Protein AF-A0A1I9Q2Y9-F1 (afdb_monomer_lite)

pLDDT: mean 89.35, std 3.41, range [76.62, 92.88]

Radius of gyration: 10.77 Å; chains: 1; bounding box: 24×19×29 Å

Sequence (48 aa):
EMISASWDHTIKVWDAELGGIKSEIVGNKSFFDLHWSPLTRTALTASA

InterPro domains:
  IPR001680 WD40 repeat [PS50082] (1-15)
  IPR015943 WD40/YVTN repeat-like-containing domain superfamily [G3DSA:2.130.10.10] (2-48)
  IPR036322 WD40-repeat-containing domain superfamily [SSF50978] (3-47)

Foldseek 3Di:
DDWDFAQQQKIFDDDVVVRGTPDIDGHPFGWDDWDADPVVRDIDIDGD

Secondary structure (DSSP, 8-state):
-EEEE-TTSEEEEEETTTTEEEEEEE-SS-EEEEEEETTTTEEEEEE-

Organism: NCBI:txid197152

Structure (mmCIF, N/CA/C/O backbone):
data_AF-A0A1I9Q2Y9-F1
#
_entry.id   AF-A0A1I9Q2Y9-F1
#
loop_
_atom_site.group_PDB
_atom_site.id
_atom_site.type_symbol
_atom_site.label_atom_id
_atom_site.label_alt_id
_atom_site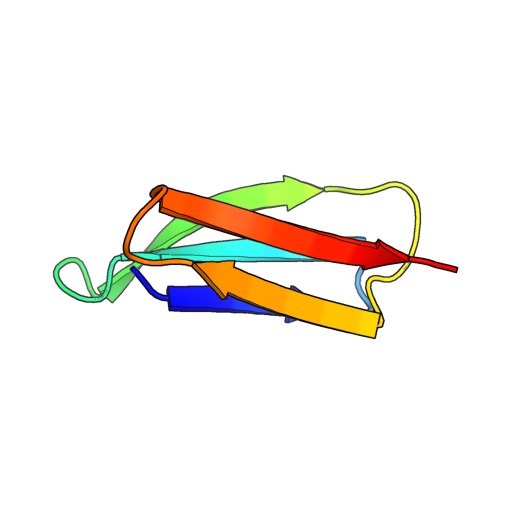.label_comp_id
_atom_site.label_asym_id
_atom_site.label_entity_id
_atom_site.label_seq_id
_atom_site.pdbx_PDB_ins_code
_atom_site.Cartn_x
_atom_site.Cartn_y
_atom_site.Cartn_z
_atom_site.occupancy
_atom_site.B_iso_or_equiv
_atom_site.auth_seq_id
_atom_site.auth_comp_id
_atom_site.auth_asym_id
_atom_site.auth_atom_id
_atom_site.pdbx_PDB_model_num
ATOM 1 N N . GLU A 1 1 ? -2.097 -3.403 10.861 1.00 76.62 1 GLU A N 1
ATOM 2 C CA . GLU A 1 1 ? -1.576 -3.730 9.515 1.00 76.62 1 GLU A CA 1
ATOM 3 C C . GLU A 1 1 ? -0.757 -2.543 9.032 1.00 76.62 1 GLU A C 1
ATOM 5 O O . GLU A 1 1 ? -1.253 -1.422 9.080 1.00 76.62 1 GLU A O 1
ATOM 10 N N . MET A 1 2 ? 0.506 -2.764 8.684 1.00 85.62 2 MET A N 1
ATOM 11 C CA . MET A 1 2 ? 1.392 -1.733 8.132 1.00 85.62 2 MET A CA 1
ATOM 12 C C . MET A 1 2 ? 1.607 -2.035 6.653 1.00 85.62 2 MET A C 1
ATOM 14 O O . MET A 1 2 ? 1.656 -3.197 6.265 1.00 85.62 2 MET A O 1
ATOM 18 N N . ILE A 1 3 ? 1.709 -1.008 5.816 1.00 90.69 3 ILE A N 1
ATOM 19 C CA . ILE A 1 3 ? 1.911 -1.182 4.377 1.00 90.69 3 ILE A CA 1
ATOM 20 C C . ILE A 1 3 ? 3.081 -0.305 3.955 1.00 90.69 3 ILE A C 1
ATOM 22 O O . ILE A 1 3 ? 3.189 0.839 4.391 1.00 90.69 3 ILE A O 1
ATOM 26 N N . SER A 1 4 ? 3.963 -0.852 3.127 1.00 90.38 4 SER A N 1
ATOM 27 C CA . SER A 1 4 ? 5.121 -0.148 2.584 1.00 90.38 4 SER A CA 1
ATOM 28 C C . SER A 1 4 ? 5.184 -0.331 1.074 1.00 90.38 4 SER A C 1
ATOM 30 O O . SER A 1 4 ? 5.102 -1.461 0.595 1.00 90.38 4 SER A O 1
ATOM 32 N N . ALA A 1 5 ? 5.375 0.764 0.347 1.00 91.44 5 ALA A N 1
ATOM 33 C CA . ALA A 1 5 ? 5.695 0.767 -1.075 1.00 91.44 5 ALA A CA 1
ATOM 34 C C . ALA A 1 5 ? 7.205 0.948 -1.265 1.00 91.44 5 ALA A C 1
ATOM 36 O O . ALA A 1 5 ? 7.839 1.680 -0.504 1.00 91.44 5 ALA A O 1
ATOM 37 N N . SER 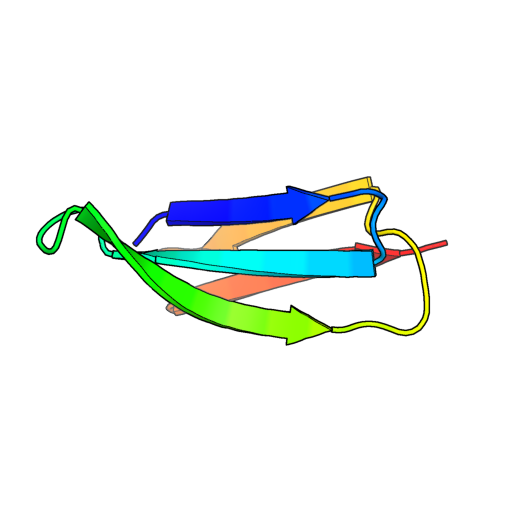A 1 6 ? 7.772 0.281 -2.266 1.00 87.56 6 SER A N 1
ATOM 38 C CA . SER A 1 6 ? 9.201 0.332 -2.562 1.00 87.56 6 SER A CA 1
ATOM 39 C C . SER A 1 6 ? 9.454 0.537 -4.056 1.00 87.56 6 SER A C 1
ATOM 41 O O . SER A 1 6 ? 8.621 0.251 -4.924 1.00 87.56 6 SER A O 1
ATOM 43 N N . TRP A 1 7 ? 10.637 1.063 -4.363 1.00 87.25 7 TRP A N 1
ATOM 44 C CA . TRP A 1 7 ? 11.097 1.265 -5.736 1.00 87.25 7 TRP A CA 1
ATOM 45 C C . TRP A 1 7 ? 11.517 -0.036 -6.419 1.00 87.25 7 TRP A C 1
ATOM 47 O O . TRP A 1 7 ? 11.680 -0.043 -7.634 1.00 87.25 7 TRP A O 1
ATOM 57 N N . ASP A 1 8 ? 11.609 -1.134 -5.665 1.00 87.19 8 ASP A N 1
ATOM 58 C CA . ASP A 1 8 ? 11.811 -2.502 -6.164 1.00 87.19 8 ASP A CA 1
ATOM 59 C C . ASP A 1 8 ? 10.568 -3.107 -6.852 1.00 87.19 8 ASP A C 1
ATOM 61 O O . ASP A 1 8 ? 10.528 -4.302 -7.131 1.00 87.19 8 ASP A O 1
ATOM 65 N N . HIS A 1 9 ? 9.560 -2.275 -7.132 1.00 89.69 9 HIS A N 1
ATOM 66 C CA . HIS A 1 9 ? 8.281 -2.647 -7.735 1.00 89.69 9 HIS A CA 1
ATOM 67 C C . HIS A 1 9 ? 7.422 -3.538 -6.832 1.00 89.69 9 HIS A C 1
ATOM 69 O O . HIS A 1 9 ? 6.534 -4.235 -7.321 1.00 89.69 9 HIS A O 1
ATOM 75 N N . THR A 1 10 ? 7.642 -3.510 -5.518 1.00 92.00 10 THR A N 1
ATOM 76 C CA . THR A 1 10 ? 6.830 -4.264 -4.564 1.00 92.00 10 THR A CA 1
ATOM 77 C C . THR A 1 10 ? 6.093 -3.356 -3.588 1.00 92.00 10 THR A C 1
ATOM 79 O O . THR A 1 10 ? 6.550 -2.279 -3.193 1.00 92.00 10 THR A O 1
ATOM 82 N N . ILE A 1 11 ? 4.915 -3.818 -3.184 1.00 92.81 11 ILE A N 1
ATOM 83 C CA . ILE A 1 11 ? 4.183 -3.321 -2.027 1.00 92.81 11 ILE A CA 1
ATOM 84 C C . ILE A 1 11 ? 4.101 -4.473 -1.035 1.00 92.81 11 ILE A C 1
ATOM 86 O O . ILE A 1 1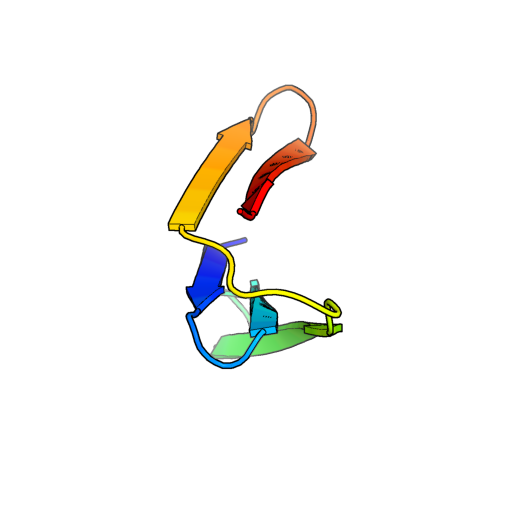1 ? 3.628 -5.561 -1.365 1.00 92.81 11 ILE A O 1
ATOM 90 N N . LYS A 1 12 ? 4.545 -4.234 0.195 1.00 92.81 12 LYS A N 1
ATOM 91 C CA . LYS A 1 12 ? 4.528 -5.226 1.272 1.00 92.81 12 LYS A CA 1
ATOM 92 C C . LYS A 1 12 ? 3.507 -4.832 2.321 1.00 92.81 12 LYS A C 1
ATOM 94 O O . LYS A 1 12 ? 3.474 -3.688 2.773 1.00 92.81 12 LYS A O 1
ATOM 99 N N . VAL A 1 13 ? 2.682 -5.799 2.699 1.00 92.00 13 VAL A N 1
ATOM 100 C CA . VAL A 1 13 ? 1.730 -5.712 3.801 1.00 92.00 13 VAL A CA 1
ATOM 101 C C . VAL A 1 13 ? 2.302 -6.499 4.965 1.00 92.00 13 VAL A C 1
ATOM 103 O O . VAL A 1 13 ? 2.619 -7.681 4.840 1.00 92.00 13 VAL A O 1
ATOM 106 N N . TRP A 1 14 ? 2.406 -5.837 6.102 1.00 91.44 14 TRP A N 1
ATOM 107 C CA . TRP A 1 14 ? 3.009 -6.344 7.318 1.00 91.44 14 TRP A CA 1
ATOM 108 C C . TRP A 1 14 ? 1.939 -6.560 8.376 1.00 91.44 14 TRP A C 1
ATOM 110 O O . TRP A 1 14 ? 1.087 -5.695 8.634 1.00 91.44 14 TRP A O 1
ATOM 120 N N . ASP A 1 15 ? 2.023 -7.717 9.015 1.00 89.94 15 ASP A N 1
ATOM 121 C CA . ASP A 1 15 ? 1.275 -8.017 10.217 1.00 89.94 15 ASP A CA 1
ATOM 122 C C . ASP A 1 15 ? 2.148 -7.681 11.428 1.00 89.94 15 ASP A C 1
ATOM 124 O O . ASP A 1 15 ? 3.181 -8.308 11.664 1.00 89.94 15 ASP A O 1
ATOM 128 N N . ALA A 1 16 ? 1.761 -6.638 12.160 1.00 84.81 16 ALA A N 1
ATOM 129 C CA . ALA A 1 16 ? 2.518 -6.162 13.312 1.00 84.81 16 ALA A CA 1
ATOM 130 C C . ALA A 1 16 ? 2.370 -7.082 14.535 1.00 84.81 16 ALA A C 1
ATOM 132 O O . ALA A 1 16 ? 3.231 -7.052 15.407 1.00 84.81 16 ALA A O 1
ATOM 133 N N . GLU A 1 17 ? 1.309 -7.895 14.601 1.00 88.19 17 GLU A N 1
ATOM 134 C CA . GLU A 1 17 ? 1.081 -8.833 15.707 1.00 88.19 17 GLU A CA 1
ATOM 135 C C . GLU A 1 17 ? 1.913 -10.105 15.520 1.00 88.19 17 GLU A C 1
ATOM 137 O O . GLU A 1 17 ? 2.492 -10.617 16.474 1.00 88.19 17 GLU A O 1
ATOM 142 N N . LEU A 1 18 ? 2.031 -10.579 14.276 1.00 84.00 18 LEU A N 1
ATOM 143 C CA . LEU A 1 18 ? 2.877 -11.721 13.911 1.00 84.00 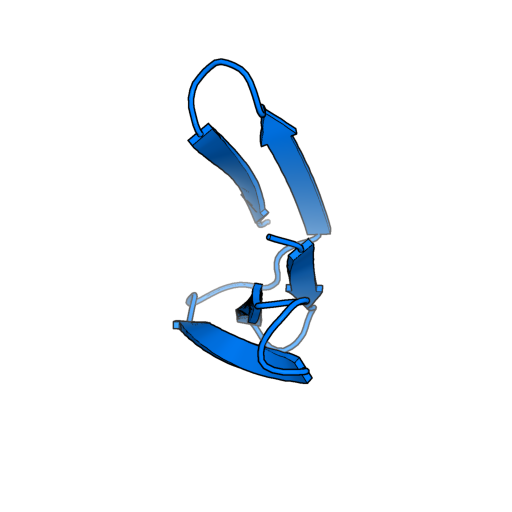18 LEU A CA 1
ATOM 144 C C . LEU A 1 18 ? 4.339 -11.336 13.625 1.00 84.00 18 LEU A C 1
ATOM 146 O O . LEU A 1 18 ? 5.193 -12.215 13.531 1.00 84.00 18 LEU A O 1
ATOM 150 N N . GLY A 1 19 ? 4.639 -10.040 13.485 1.00 86.75 19 GLY A N 1
ATOM 151 C CA . GLY A 1 19 ? 5.988 -9.526 13.226 1.00 86.75 19 GLY A CA 1
ATOM 152 C C . GLY A 1 19 ? 6.536 -9.891 11.842 1.00 86.75 19 GLY A C 1
ATOM 153 O O . GLY A 1 19 ? 7.749 -10.015 11.676 1.00 86.75 19 GLY A O 1
ATOM 154 N N . GLY A 1 20 ? 5.663 -10.096 10.853 1.00 90.50 20 GLY A N 1
ATOM 155 C CA . GLY A 1 20 ? 6.037 -10.669 9.560 1.00 90.50 20 GLY A CA 1
ATOM 156 C C . GLY A 1 20 ? 5.340 -10.037 8.360 1.00 90.50 20 GLY A C 1
ATOM 157 O O . GLY A 1 20 ? 4.395 -9.256 8.486 1.00 90.50 20 GLY A O 1
ATOM 158 N N . ILE A 1 21 ? 5.815 -10.397 7.166 1.00 91.62 21 ILE A N 1
ATOM 159 C CA . ILE A 1 21 ? 5.159 -10.040 5.905 1.00 91.62 21 ILE A CA 1
ATOM 160 C C . ILE A 1 21 ? 3.940 -10.942 5.749 1.00 91.62 21 ILE A C 1
ATOM 162 O O . ILE A 1 21 ? 4.056 -12.163 5.678 1.00 91.62 21 ILE A O 1
ATOM 166 N N . LYS A 1 22 ? 2.768 -10.322 5.684 1.00 91.69 22 LYS A N 1
ATOM 167 C CA . LYS A 1 22 ? 1.496 -10.997 5.440 1.00 91.69 22 LYS A CA 1
ATOM 168 C C . LYS A 1 22 ? 1.261 -11.222 3.956 1.00 91.69 22 LYS A C 1
ATOM 170 O O . LYS A 1 22 ? 0.744 -12.260 3.562 1.00 91.69 22 LYS A O 1
ATOM 175 N N . SER A 1 23 ? 1.604 -10.227 3.142 1.00 90.50 23 SER A N 1
ATOM 176 C CA . SER A 1 23 ? 1.420 -10.280 1.697 1.00 90.50 23 SER A CA 1
ATOM 177 C C . SER A 1 23 ? 2.436 -9.399 0.994 1.00 90.50 23 SER A C 1
ATOM 179 O O . SER A 1 23 ? 2.784 -8.322 1.477 1.00 90.50 23 SER A O 1
ATOM 181 N N . GLU A 1 24 ? 2.847 -9.833 -0.186 1.00 92.88 24 GLU A N 1
ATOM 182 C CA . GLU A 1 24 ? 3.671 -9.069 -1.109 1.00 92.88 24 GLU A CA 1
ATOM 183 C C . GLU A 1 24 ? 2.920 -8.945 -2.433 1.00 92.88 24 GLU A C 1
ATOM 185 O O . GLU A 1 24 ? 2.362 -9.917 -2.941 1.00 92.88 24 GLU A O 1
ATOM 190 N N . ILE A 1 25 ? 2.852 -7.728 -2.956 1.00 91.25 25 ILE A N 1
ATOM 191 C CA . ILE A 1 25 ? 2.198 -7.397 -4.216 1.00 91.25 25 ILE A CA 1
ATOM 192 C C . ILE A 1 25 ? 3.288 -6.880 -5.140 1.00 91.25 25 ILE A C 1
ATOM 194 O O . ILE A 1 25 ? 3.904 -5.853 -4.861 1.00 91.25 25 ILE A O 1
ATOM 198 N N . VAL A 1 26 ? 3.525 -7.593 -6.236 1.00 92.50 26 VAL A N 1
ATOM 199 C CA . VAL A 1 26 ? 4.527 -7.219 -7.236 1.00 92.50 26 VAL A CA 1
ATOM 200 C C . VAL A 1 26 ? 3.837 -6.462 -8.365 1.00 92.50 26 VAL A C 1
ATOM 202 O O . VAL A 1 26 ? 2.916 -6.970 -9.004 1.00 92.50 26 VAL A O 1
ATOM 205 N N . GLY A 1 27 ? 4.269 -5.226 -8.585 1.00 87.06 27 GLY A N 1
ATOM 206 C CA . GLY A 1 27 ? 3.860 -4.381 -9.696 1.00 87.06 27 GLY A CA 1
ATOM 207 C C . GLY A 1 27 ? 4.859 -4.432 -10.850 1.00 87.06 27 GLY A C 1
ATOM 208 O O . GLY A 1 27 ? 5.967 -4.943 -10.732 1.00 87.06 27 GLY A O 1
ATOM 209 N N . ASN A 1 28 ? 4.473 -3.856 -11.987 1.00 87.19 28 ASN A N 1
ATOM 210 C CA . ASN A 1 28 ? 5.357 -3.716 -13.152 1.00 87.19 28 ASN A CA 1
ATOM 211 C C . ASN A 1 28 ? 6.134 -2.382 -13.149 1.00 87.19 28 ASN A C 1
ATOM 213 O O . ASN A 1 28 ? 6.890 -2.082 -14.068 1.00 87.19 28 ASN A O 1
ATOM 217 N N . LYS A 1 29 ? 5.898 -1.536 -12.144 1.00 87.06 29 LYS A N 1
ATOM 218 C CA . LYS A 1 29 ? 6.460 -0.192 -12.041 1.00 87.06 29 LYS A CA 1
ATOM 219 C C . LYS A 1 29 ? 6.774 0.154 -10.594 1.00 87.06 29 LYS A C 1
ATOM 221 O O . LYS A 1 29 ? 6.163 -0.393 -9.679 1.00 87.06 29 LYS A O 1
ATOM 226 N N . SER A 1 30 ? 7.704 1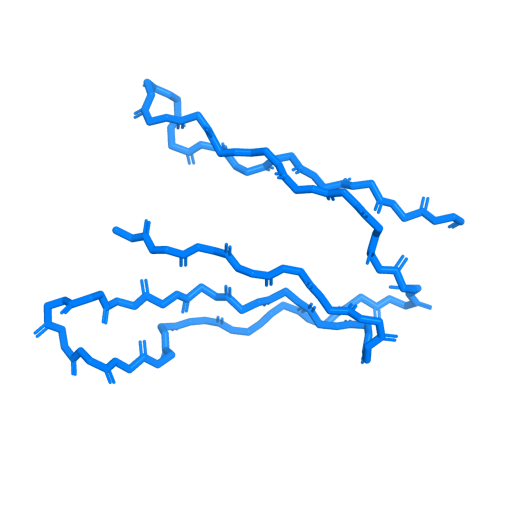.084 -10.403 1.00 87.38 30 SER A N 1
ATOM 227 C CA . SER A 1 30 ? 8.039 1.617 -9.085 1.00 87.38 30 SER A CA 1
ATOM 228 C C . SER A 1 30 ? 6.861 2.393 -8.498 1.00 87.38 30 SER A C 1
ATOM 230 O O . SER A 1 30 ? 6.214 3.188 -9.186 1.00 87.38 30 SER A O 1
ATOM 232 N N . PHE A 1 31 ? 6.606 2.163 -7.214 1.00 90.81 31 PHE A N 1
ATOM 233 C CA . PHE A 1 31 ? 5.594 2.874 -6.445 1.00 90.81 31 PHE A CA 1
ATOM 234 C C . PHE A 1 31 ? 6.255 4.028 -5.688 1.00 90.81 31 PHE A C 1
ATOM 236 O O . PHE A 1 31 ? 7.285 3.838 -5.040 1.00 90.81 31 PHE A O 1
ATOM 243 N N . PHE A 1 32 ? 5.674 5.223 -5.776 1.00 90.31 32 PHE A N 1
ATOM 244 C CA . PHE A 1 32 ? 6.245 6.454 -5.215 1.00 90.31 32 PHE A CA 1
ATOM 245 C C . PHE A 1 32 ? 5.438 7.020 -4.054 1.00 90.31 32 PHE A C 1
ATOM 247 O O . PHE A 1 32 ? 5.991 7.746 -3.234 1.00 90.31 32 PHE A O 1
ATOM 254 N N . ASP A 1 33 ? 4.150 6.692 -3.988 1.00 90.44 33 ASP A N 1
ATOM 255 C CA . ASP A 1 33 ? 3.258 7.167 -2.937 1.00 90.44 33 ASP A CA 1
ATOM 256 C C . ASP A 1 33 ? 2.347 6.039 -2.455 1.00 90.44 33 ASP A C 1
ATOM 258 O O . ASP A 1 33 ? 2.009 5.123 -3.218 1.00 90.44 33 ASP A O 1
ATOM 262 N N . LEU A 1 34 ? 1.971 6.101 -1.181 1.00 91.94 34 LEU A N 1
ATOM 263 C CA . LEU A 1 34 ? 1.152 5.101 -0.514 1.00 91.94 34 LEU A CA 1
ATOM 264 C C . LEU A 1 34 ? 0.330 5.739 0.608 1.00 91.94 34 LEU A C 1
ATOM 266 O O . LEU A 1 34 ? 0.875 6.266 1.575 1.00 91.94 34 LEU A O 1
ATOM 270 N N . HIS A 1 35 ? -0.992 5.608 0.520 1.00 92.88 35 HIS A N 1
ATOM 271 C CA . HIS A 1 35 ? -1.925 6.090 1.530 1.00 92.88 35 HIS A CA 1
ATOM 272 C C . HIS A 1 35 ? -2.863 4.974 1.994 1.00 92.88 35 HIS 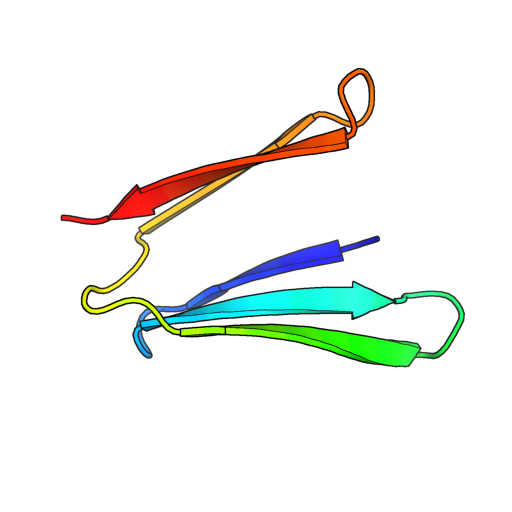A C 1
ATOM 274 O O . HIS A 1 35 ? -3.481 4.282 1.185 1.00 92.88 35 HIS A O 1
ATOM 280 N N . TRP A 1 36 ? -3.002 4.811 3.310 1.00 90.25 36 TRP A N 1
ATOM 281 C CA . TRP A 1 36 ? -3.869 3.802 3.916 1.00 90.25 36 TRP A CA 1
ATOM 282 C C . TRP A 1 36 ? -5.081 4.442 4.591 1.00 90.25 36 TRP A C 1
ATOM 284 O O . TRP A 1 36 ? -4.939 5.339 5.419 1.00 90.25 36 TRP A O 1
ATOM 294 N N . SER A 1 37 ? -6.275 3.934 4.282 1.00 92.38 37 SER A N 1
ATOM 295 C CA . SER A 1 37 ? -7.517 4.309 4.960 1.00 92.38 37 SER A CA 1
ATOM 296 C C . SER A 1 37 ? -7.954 3.201 5.927 1.00 92.38 37 SER A C 1
ATOM 298 O O . SER A 1 37 ? -8.349 2.122 5.469 1.00 92.38 37 SER A O 1
ATOM 300 N N . PRO A 1 38 ? -7.960 3.442 7.254 1.00 87.62 38 PRO A N 1
ATOM 301 C CA . PRO A 1 38 ? -8.445 2.458 8.221 1.00 87.62 38 PRO A CA 1
ATOM 302 C C . PRO A 1 38 ? -9.971 2.292 8.175 1.00 87.62 38 PRO A C 1
ATOM 304 O O . PRO A 1 38 ? -10.470 1.221 8.506 1.00 87.62 38 PRO A O 1
ATOM 307 N N . LEU A 1 39 ? -10.710 3.319 7.734 1.00 91.75 39 LEU A N 1
ATOM 308 C CA . LEU A 1 39 ? -12.176 3.301 7.678 1.00 91.75 39 LEU A CA 1
ATOM 309 C C . LEU A 1 39 ? -12.697 2.333 6.609 1.00 91.75 39 LEU A C 1
ATOM 311 O O . LEU A 1 39 ? -13.661 1.610 6.838 1.00 91.75 39 LEU A O 1
ATOM 315 N N . THR A 1 40 ? -12.048 2.312 5.445 1.00 92.12 40 THR A N 1
ATOM 316 C CA . THR A 1 40 ? -12.446 1.482 4.297 1.00 92.12 40 THR A CA 1
ATOM 317 C C . THR A 1 40 ? -11.534 0.272 4.089 1.00 92.12 40 THR A C 1
ATOM 319 O O . THR A 1 40 ? -11.726 -0.472 3.131 1.00 92.12 40 THR A O 1
ATOM 322 N N . ARG A 1 41 ? -10.520 0.077 4.950 1.00 88.31 41 ARG A N 1
ATOM 323 C CA . ARG A 1 41 ? -9.463 -0.949 4.818 1.00 88.31 41 ARG A CA 1
ATOM 324 C C . ARG A 1 41 ? -8.885 -1.018 3.401 1.00 88.31 41 ARG A C 1
ATOM 326 O O . ARG A 1 41 ? -8.716 -2.093 2.834 1.00 88.31 41 ARG A O 1
ATOM 333 N N . THR A 1 42 ? -8.628 0.148 2.815 1.00 90.12 42 THR A N 1
ATOM 334 C CA . THR A 1 42 ? -8.159 0.278 1.431 1.00 90.12 42 THR A CA 1
ATOM 335 C C . THR A 1 42 ? -6.827 1.016 1.396 1.00 90.12 42 THR A C 1
ATOM 337 O O . THR A 1 42 ? -6.671 2.049 2.053 1.00 90.12 42 THR A O 1
ATOM 340 N N . ALA A 1 43 ? -5.886 0.497 0.606 1.00 90.75 43 ALA A N 1
ATOM 341 C CA . ALA A 1 43 ? -4.626 1.157 0.291 1.00 90.75 43 ALA A CA 1
ATOM 342 C C . ALA A 1 43 ? -4.711 1.790 -1.101 1.00 90.75 43 ALA A C 1
ATOM 344 O O . ALA A 1 43 ? -5.149 1.143 -2.051 1.00 90.75 43 ALA A O 1
ATOM 345 N N . LEU A 1 44 ? -4.276 3.038 -1.215 1.00 92.06 44 LEU A N 1
ATOM 346 C CA . LEU A 1 44 ? -4.061 3.726 -2.481 1.00 92.06 44 LEU A CA 1
ATOM 347 C C . LEU A 1 44 ? -2.562 3.845 -2.712 1.00 92.06 44 LEU A C 1
ATOM 349 O O . LEU A 1 44 ? -1.827 4.216 -1.801 1.00 92.06 44 LEU A O 1
ATOM 353 N N . THR A 1 45 ? -2.117 3.536 -3.924 1.00 90.75 45 THR A N 1
ATOM 354 C CA . THR A 1 45 ? -0.705 3.603 -4.305 1.00 90.75 45 THR A CA 1
ATOM 355 C C . THR A 1 45 ? -0.563 4.302 -5.643 1.00 90.75 45 THR A C 1
ATOM 357 O O . THR A 1 45 ? -1.370 4.055 -6.540 1.00 90.75 45 THR A O 1
ATOM 360 N N . ALA A 1 46 ? 0.468 5.126 -5.799 1.00 89.50 46 ALA A N 1
ATOM 361 C CA . ALA A 1 46 ? 0.774 5.785 -7.065 1.00 89.50 46 ALA A CA 1
ATOM 362 C C . ALA A 1 46 ? 2.069 5.227 -7.665 1.00 89.50 46 ALA A C 1
ATOM 364 O O . ALA A 1 46 ? 3.082 5.103 -6.974 1.00 89.50 46 ALA A O 1
ATOM 365 N N . SER A 1 47 ? 2.039 4.919 -8.960 1.00 88.38 47 SER A N 1
ATOM 366 C CA . SER A 1 47 ? 3.199 4.525 -9.766 1.00 88.38 47 SER A CA 1
ATOM 367 C C . SER A 1 47 ? 3.321 5.450 -10.981 1.00 88.38 47 SER A C 1
ATOM 369 O O . SER A 1 47 ? 2.298 5.929 -11.473 1.00 88.38 47 SER A O 1
ATOM 371 N N . ALA A 1 48 ? 4.545 5.695 -11.460 1.00 77.56 48 ALA A N 1
ATOM 372 C CA . ALA A 1 48 ? 4.798 6.477 -12.686 1.00 77.56 48 ALA A CA 1
ATOM 373 C C . ALA A 1 48 ? 4.500 5.682 -13.968 1.00 77.56 48 ALA A C 1
ATOM 375 O O . ALA A 1 48 ? 4.029 4.535 -13.875 1.00 77.56 48 ALA A O 1
#